Protein AF-X0VPG3-F1 (afdb_monomer)

Mean predicted aligned error: 12.62 Å

pLDDT: mean 70.32, std 11.05, range [44.81, 90.81]

Structure (mmCIF, N/CA/C/O backbone):
data_AF-X0VPG3-F1
#
_entry.id   AF-X0VPG3-F1
#
loop_
_atom_site.group_PDB
_atom_site.id
_atom_site.type_symbol
_atom_site.label_atom_id
_atom_site.label_alt_id
_atom_site.label_comp_id
_atom_site.label_asym_id
_atom_site.label_entity_id
_atom_site.label_seq_id
_atom_site.pdbx_PDB_ins_code
_atom_site.Cartn_x
_atom_site.Cartn_y
_atom_site.Cartn_z
_atom_site.occupancy
_atom_site.B_iso_or_equiv
_atom_site.auth_seq_id
_atom_site.auth_comp_id
_atom_site.auth_asym_id
_atom_site.auth_atom_id
_atom_site.pdbx_PDB_model_num
ATOM 1 N N . MET A 1 1 ? 11.815 2.890 44.767 1.00 44.81 1 MET A N 1
ATOM 2 C CA . MET A 1 1 ? 11.347 1.767 43.918 1.00 44.81 1 MET A CA 1
ATOM 3 C C . MET A 1 1 ? 9.941 2.071 43.357 1.00 44.81 1 MET A C 1
ATOM 5 O O . MET A 1 1 ? 8.961 1.580 43.889 1.00 44.81 1 MET A O 1
ATOM 9 N N . LYS A 1 2 ? 9.805 2.944 42.337 1.00 45.09 2 LYS A N 1
ATOM 10 C CA . LYS A 1 2 ? 8.499 3.337 41.727 1.00 45.09 2 LYS A CA 1
ATOM 11 C C . LYS A 1 2 ? 8.368 2.999 40.226 1.00 45.09 2 LYS A C 1
ATOM 13 O O . LYS A 1 2 ? 7.281 3.106 39.671 1.00 45.09 2 LYS A O 1
ATOM 18 N N . ALA A 1 3 ? 9.442 2.534 39.585 1.00 50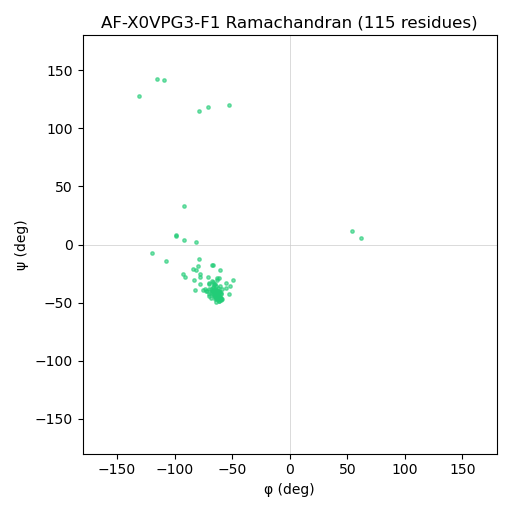.69 3 ALA A N 1
ATOM 19 C CA . ALA A 1 3 ? 9.514 2.359 38.129 1.00 50.69 3 ALA A CA 1
ATOM 20 C C . ALA A 1 3 ? 8.815 1.096 37.579 1.00 50.69 3 ALA A C 1
ATOM 22 O O . ALA A 1 3 ? 8.608 0.992 36.379 1.00 50.69 3 ALA A O 1
ATOM 23 N N . VAL A 1 4 ? 8.424 0.140 38.431 1.00 50.84 4 VAL A N 1
ATOM 24 C CA . VAL A 1 4 ? 7.791 -1.115 37.974 1.00 50.84 4 VAL A CA 1
ATOM 25 C C . VAL A 1 4 ? 6.277 -0.952 37.743 1.00 50.84 4 VAL A C 1
ATOM 27 O O . VAL A 1 4 ? 5.684 -1.704 36.975 1.00 50.84 4 VAL A O 1
ATOM 30 N N . SER A 1 5 ? 5.638 0.060 38.346 1.00 53.88 5 SER A N 1
ATOM 31 C CA . SER A 1 5 ? 4.183 0.276 38.220 1.00 53.88 5 SER A CA 1
ATOM 32 C C . SER A 1 5 ? 3.755 0.919 36.894 1.00 53.88 5 SER A C 1
ATOM 34 O O . SER A 1 5 ? 2.637 0.696 36.439 1.00 53.88 5 SER A O 1
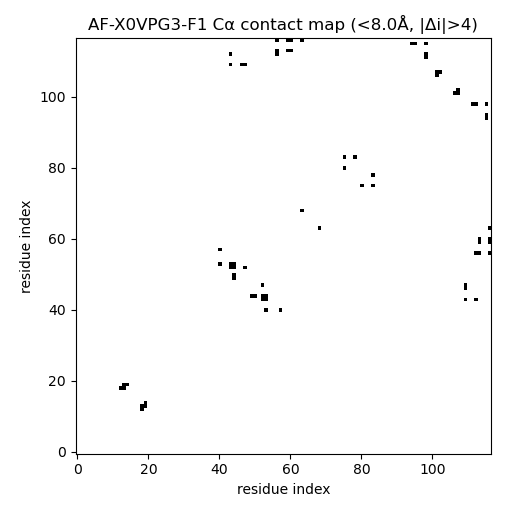ATOM 36 N N . THR A 1 6 ? 4.643 1.667 36.235 1.00 58.00 6 THR A N 1
ATOM 37 C CA . THR A 1 6 ? 4.344 2.386 34.987 1.00 58.00 6 THR A CA 1
ATOM 38 C C . THR A 1 6 ? 4.335 1.473 33.762 1.00 58.00 6 THR A C 1
ATOM 40 O O . THR A 1 6 ? 3.486 1.654 32.897 1.00 58.00 6 THR A O 1
ATOM 43 N N . LEU A 1 7 ? 5.183 0.436 33.713 1.00 57.91 7 LEU A N 1
ATOM 44 C CA . LEU A 1 7 ? 5.218 -0.521 32.592 1.00 57.91 7 LEU A CA 1
ATOM 45 C C . LEU A 1 7 ? 3.925 -1.340 32.463 1.00 57.91 7 LEU A C 1
ATOM 47 O O . LEU A 1 7 ? 3.494 -1.635 31.349 1.00 57.91 7 LEU A O 1
ATOM 51 N N . ARG A 1 8 ? 3.272 -1.659 33.591 1.00 55.81 8 ARG A N 1
ATOM 52 C CA . ARG A 1 8 ? 1.947 -2.301 33.586 1.00 55.81 8 ARG A CA 1
ATOM 53 C C . ARG A 1 8 ? 0.858 -1.381 33.030 1.00 55.81 8 ARG A C 1
ATOM 55 O O . ARG A 1 8 ? -0.041 -1.870 32.365 1.00 55.81 8 ARG A O 1
ATOM 62 N N . GLY A 1 9 ? 0.964 -0.067 33.235 1.00 61.59 9 GLY A N 1
ATOM 63 C CA . GLY A 1 9 ? 0.050 0.913 32.638 1.00 61.59 9 GLY A CA 1
ATOM 64 C C . GLY A 1 9 ? 0.284 1.127 31.139 1.00 61.59 9 GLY A C 1
ATOM 65 O O . GLY A 1 9 ? -0.675 1.237 30.382 1.00 61.59 9 GLY A O 1
ATOM 66 N N . THR A 1 10 ? 1.543 1.134 30.684 1.00 69.38 10 THR A N 1
ATOM 67 C CA . THR A 1 10 ? 1.896 1.372 29.270 1.00 69.38 10 THR A CA 1
ATOM 68 C C . THR A 1 10 ? 1.389 0.271 28.334 1.00 69.38 10 THR A C 1
ATOM 70 O O . THR A 1 10 ? 0.918 0.570 27.240 1.00 69.38 10 THR A O 1
ATOM 73 N N . PHE A 1 11 ? 1.438 -0.995 28.764 1.00 74.88 11 PHE A N 1
ATOM 74 C CA . PHE A 1 11 ? 0.938 -2.133 27.982 1.00 74.88 11 PHE A CA 1
ATOM 75 C C . PHE A 1 11 ? -0.465 -2.600 28.389 1.00 74.88 11 PHE A C 1
ATOM 77 O O . PHE A 1 11 ? -0.945 -3.584 27.832 1.00 74.88 11 PHE A O 1
ATOM 84 N N . ALA A 1 12 ? -1.157 -1.882 29.281 1.00 73.69 12 ALA A N 1
ATOM 85 C CA . ALA A 1 12 ? -2.522 -2.219 29.698 1.00 73.69 12 ALA A CA 1
ATOM 86 C C . ALA A 1 12 ? -3.487 -2.320 28.503 1.00 73.69 12 ALA A C 1
ATOM 88 O O . ALA A 1 12 ? -4.370 -3.170 28.473 1.00 73.69 12 ALA A O 1
ATOM 89 N N . SER A 1 13 ? -3.274 -1.512 27.456 1.00 68.00 13 SER A N 1
ATOM 90 C CA . SER A 1 13 ? -4.085 -1.586 26.235 1.00 68.00 13 SER A CA 1
ATOM 91 C C . SER A 1 13 ? -3.939 -2.929 25.505 1.00 68.00 13 SER A C 1
ATOM 93 O O . SER A 1 13 ? -4.885 -3.366 24.860 1.00 68.00 13 SER A O 1
ATOM 95 N N . LEU A 1 14 ? -2.787 -3.605 25.618 1.00 72.12 14 LEU A N 1
ATOM 96 C CA . LEU A 1 14 ? -2.551 -4.941 25.058 1.00 72.12 14 LEU A CA 1
ATOM 97 C C . LEU A 1 14 ? -3.098 -6.069 25.945 1.00 72.12 14 LEU A C 1
ATOM 99 O O . LEU A 1 14 ? -2.924 -7.228 25.587 1.00 72.12 14 LEU A O 1
ATOM 103 N N . GLU A 1 15 ? -3.751 -5.797 27.075 1.00 78.81 15 GLU A N 1
ATOM 104 C CA . GLU A 1 15 ? -4.444 -6.851 27.832 1.00 78.81 15 GLU A CA 1
ATOM 105 C C . GLU A 1 15 ? -5.796 -7.208 27.193 1.00 78.81 15 GLU A C 1
ATOM 107 O O . GLU A 1 15 ? -6.226 -8.364 27.253 1.00 78.81 15 GLU A O 1
ATOM 112 N N . ASP A 1 16 ? -6.433 -6.264 26.488 1.00 83.25 16 ASP A N 1
ATOM 113 C CA . ASP A 1 16 ? -7.686 -6.516 25.776 1.00 83.25 16 ASP A CA 1
ATOM 114 C C . ASP A 1 16 ? -7.449 -7.401 24.540 1.00 83.25 16 ASP A C 1
ATOM 116 O O . ASP A 1 16 ? -6.750 -7.037 23.589 1.00 83.25 16 ASP A O 1
ATOM 120 N N . ARG A 1 17 ? -8.077 -8.585 24.524 1.00 81.94 17 ARG A N 1
ATOM 121 C CA . ARG A 1 17 ? -7.951 -9.567 23.437 1.00 81.94 17 ARG A CA 1
ATOM 122 C C . ARG A 1 17 ? -8.307 -8.984 22.068 1.00 81.94 17 ARG A C 1
ATOM 124 O O . ARG A 1 17 ? -7.653 -9.333 21.088 1.00 81.94 17 ARG A O 1
ATOM 131 N N . ARG A 1 18 ? -9.307 -8.104 21.981 1.00 83.62 18 ARG A N 1
ATOM 132 C CA . ARG A 1 18 ? -9.720 -7.484 20.710 1.00 83.62 18 ARG A CA 1
ATOM 133 C C . ARG A 1 18 ? -8.663 -6.497 20.229 1.00 83.62 18 ARG A C 1
ATOM 135 O O . ARG A 1 18 ? -8.309 -6.516 19.052 1.00 83.62 18 ARG A O 1
ATOM 142 N N . TYR A 1 19 ? -8.111 -5.699 21.144 1.00 83.38 19 TYR A N 1
ATOM 143 C CA . TYR A 1 19 ? -7.048 -4.750 20.820 1.00 83.38 19 TYR A CA 1
ATOM 144 C C . TYR A 1 19 ? -5.756 -5.458 20.402 1.00 83.38 19 TYR A C 1
ATOM 146 O O . TYR A 1 19 ? -5.123 -5.045 19.437 1.00 83.38 19 TYR A O 1
ATOM 154 N N . ARG A 1 20 ? -5.391 -6.574 21.045 1.00 83.56 20 ARG A N 1
ATOM 155 C CA . ARG A 1 20 ? -4.224 -7.382 20.641 1.00 83.56 20 ARG A CA 1
ATOM 156 C C . ARG A 1 20 ? -4.326 -7.885 19.205 1.00 83.56 20 ARG A C 1
ATOM 158 O O . ARG A 1 20 ? -3.356 -7.785 18.461 1.00 83.56 20 ARG A O 1
ATOM 165 N N . PHE A 1 21 ? -5.485 -8.427 18.820 1.00 85.88 21 PHE A N 1
ATOM 166 C CA . PHE A 1 21 ? -5.710 -8.894 17.450 1.00 85.88 21 PHE A CA 1
ATOM 167 C C . PHE A 1 21 ? -5.656 -7.743 16.448 1.00 85.88 21 PHE A C 1
ATOM 169 O O . PHE A 1 21 ? -5.029 -7.884 15.400 1.00 85.88 21 PHE A O 1
ATOM 176 N N . PHE A 1 22 ? -6.253 -6.599 16.783 1.00 83.56 22 PHE A N 1
ATOM 177 C CA . PHE A 1 22 ? -6.170 -5.400 15.953 1.00 83.56 22 PHE A CA 1
ATOM 178 C C . PHE A 1 22 ? -4.720 -4.922 15.792 1.00 83.56 22 PHE A C 1
ATOM 180 O O . PHE A 1 22 ? -4.257 -4.730 14.672 1.00 83.56 22 PHE A O 1
ATOM 187 N N . TRP A 1 23 ? -3.977 -4.813 16.893 1.00 87.62 23 TRP A N 1
ATOM 188 C CA . TRP A 1 23 ? -2.590 -4.361 16.893 1.00 87.62 23 TRP A CA 1
ATOM 189 C C . TRP A 1 23 ? -1.680 -5.290 16.080 1.00 87.62 23 TRP A C 1
ATOM 191 O O . TRP A 1 23 ? -0.940 -4.818 15.221 1.00 87.62 23 TRP A O 1
ATOM 201 N N . LEU A 1 24 ? -1.789 -6.611 16.270 1.00 89.62 24 LEU A N 1
ATOM 202 C CA . LEU A 1 24 ? -1.045 -7.593 15.471 1.00 89.62 24 LEU A CA 1
ATOM 203 C C . LEU A 1 24 ? -1.408 -7.514 13.985 1.00 89.62 24 LEU A C 1
ATOM 205 O O . LEU A 1 24 ? -0.522 -7.587 13.137 1.00 89.62 24 LEU A O 1
ATOM 209 N N . SER A 1 25 ? -2.692 -7.323 13.670 1.00 86.56 25 SER A N 1
ATOM 210 C CA . SER A 1 25 ? -3.151 -7.161 12.286 1.00 86.56 25 SER A CA 1
ATOM 211 C C . SER A 1 25 ? -2.570 -5.899 11.653 1.00 86.56 25 SER A C 1
ATOM 213 O O . SER A 1 25 ? -2.106 -5.953 10.520 1.00 86.56 25 SER A O 1
ATOM 215 N N . CYS A 1 26 ? -2.522 -4.782 12.385 1.00 88.06 26 CYS A N 1
ATOM 216 C CA . CYS A 1 26 ? -1.873 -3.556 11.925 1.00 88.06 26 CYS A CA 1
ATOM 217 C C . CYS A 1 26 ? -0.380 -3.770 11.672 1.00 88.06 26 CYS A C 1
ATOM 219 O O . CYS A 1 26 ? 0.109 -3.386 10.615 1.00 88.06 26 CYS A O 1
ATOM 221 N N . VAL A 1 27 ? 0.340 -4.408 12.598 1.00 90.81 27 VAL A N 1
ATOM 222 C CA . VAL A 1 27 ? 1.774 -4.693 12.424 1.00 90.81 27 VAL A CA 1
ATOM 223 C C . VAL A 1 27 ? 2.010 -5.556 11.184 1.00 90.81 27 VAL A C 1
ATOM 225 O O . VAL A 1 27 ? 2.851 -5.213 10.355 1.00 90.81 27 VAL A O 1
ATOM 228 N N . ALA A 1 28 ? 1.237 -6.631 11.015 1.00 89.50 28 ALA A N 1
ATOM 229 C CA . ALA A 1 28 ? 1.328 -7.497 9.843 1.00 89.50 28 ALA A CA 1
ATOM 230 C C . ALA A 1 28 ? 0.986 -6.750 8.543 1.00 89.50 28 ALA A C 1
ATOM 232 O O . ALA A 1 28 ? 1.694 -6.898 7.550 1.00 89.50 28 ALA A O 1
ATOM 233 N N . MET A 1 29 ? -0.053 -5.909 8.556 1.00 86.62 29 MET A N 1
ATOM 234 C CA . MET A 1 29 ? -0.454 -5.088 7.410 1.00 86.62 29 MET A CA 1
ATOM 235 C C . MET A 1 29 ? 0.657 -4.115 7.003 1.00 86.62 29 MET A C 1
ATOM 237 O O . MET A 1 29 ? 0.998 -4.031 5.825 1.00 86.62 29 MET A O 1
ATOM 241 N N . TYR A 1 30 ? 1.253 -3.411 7.967 1.00 87.12 30 TYR A N 1
ATOM 242 C CA . TYR A 1 30 ? 2.357 -2.490 7.699 1.00 87.12 30 TYR A CA 1
ATOM 243 C C . TYR A 1 30 ? 3.601 -3.221 7.194 1.00 87.12 30 TYR A C 1
ATOM 245 O O . TYR A 1 30 ? 4.239 -2.752 6.254 1.00 87.12 30 TYR A O 1
ATOM 253 N N . ALA A 1 31 ? 3.928 -4.381 7.767 1.00 87.62 31 ALA A N 1
ATOM 254 C CA . ALA A 1 31 ? 5.038 -5.200 7.292 1.00 87.62 31 ALA A CA 1
ATOM 255 C C . ALA A 1 31 ? 4.813 -5.676 5.846 1.00 87.62 31 ALA A C 1
ATOM 257 O O . ALA A 1 31 ? 5.711 -5.553 5.013 1.00 87.62 31 ALA A O 1
ATOM 258 N N . ALA A 1 32 ? 3.605 -6.154 5.527 1.00 83.38 32 ALA A N 1
ATOM 259 C CA . ALA A 1 32 ? 3.238 -6.575 4.178 1.00 83.38 32 ALA A CA 1
ATOM 260 C C . ALA A 1 32 ? 3.327 -5.416 3.174 1.00 83.38 32 ALA A C 1
ATOM 262 O O . ALA A 1 32 ? 3.901 -5.580 2.100 1.00 83.38 32 ALA A O 1
ATOM 263 N N . MET A 1 33 ? 2.831 -4.232 3.545 1.00 83.31 33 MET A N 1
ATOM 264 C CA . MET A 1 33 ? 2.909 -3.027 2.717 1.00 83.31 33 MET A CA 1
ATOM 265 C C . MET A 1 33 ? 4.363 -2.636 2.414 1.00 83.31 33 MET A C 1
ATOM 267 O O . MET A 1 33 ? 4.703 -2.375 1.263 1.00 83.31 33 MET A O 1
ATOM 271 N N . GLN A 1 34 ? 5.236 -2.631 3.424 1.00 85.50 34 GLN A N 1
ATOM 272 C CA . GLN A 1 34 ? 6.651 -2.297 3.231 1.00 85.50 34 GLN A CA 1
ATOM 273 C C . GLN A 1 34 ? 7.368 -3.328 2.356 1.00 85.50 34 GLN A C 1
ATOM 275 O O . GLN A 1 34 ? 8.110 -2.962 1.445 1.00 85.50 34 GLN A O 1
ATOM 280 N N . MET A 1 35 ? 7.093 -4.617 2.571 1.00 83.06 35 MET A N 1
ATOM 281 C CA . MET A 1 35 ? 7.643 -5.677 1.729 1.00 83.06 35 MET A CA 1
ATOM 282 C C . MET A 1 35 ? 7.185 -5.530 0.274 1.00 83.06 35 MET A C 1
ATOM 284 O O . MET A 1 35 ? 7.988 -5.684 -0.643 1.00 83.06 35 MET A O 1
ATOM 288 N N . GLN A 1 36 ? 5.918 -5.174 0.047 1.00 78.00 36 GLN A N 1
ATOM 289 C CA . GLN A 1 36 ? 5.384 -4.964 -1.296 1.00 78.00 36 GLN A CA 1
ATOM 290 C C . GLN A 1 36 ? 6.096 -3.818 -2.030 1.00 78.00 36 GLN A C 1
ATOM 292 O O . GLN A 1 36 ? 6.351 -3.941 -3.228 1.00 78.00 36 GLN A O 1
ATOM 297 N N . ILE A 1 37 ? 6.455 -2.737 -1.329 1.00 79.88 37 ILE A N 1
ATOM 298 C CA . ILE A 1 37 ? 7.237 -1.629 -1.902 1.00 79.88 37 ILE A CA 1
ATOM 299 C C . ILE A 1 37 ? 8.631 -2.119 -2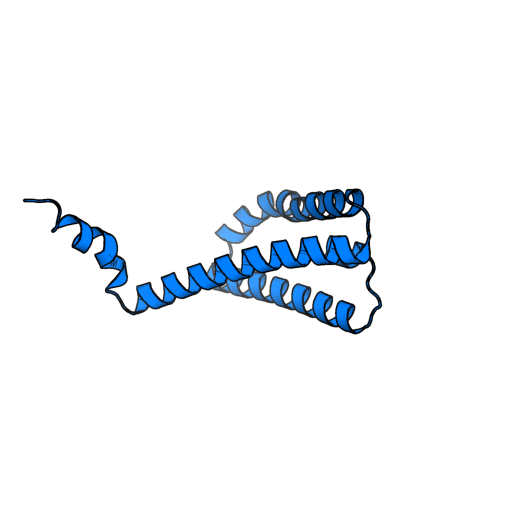.314 1.00 79.88 37 ILE A C 1
ATOM 301 O O . ILE A 1 37 ? 9.043 -1.897 -3.452 1.00 79.88 37 ILE A O 1
ATOM 305 N N . VAL A 1 38 ? 9.334 -2.828 -1.426 1.00 81.00 38 VAL A N 1
ATOM 306 C CA . VAL A 1 38 ? 10.692 -3.335 -1.698 1.00 81.00 38 VAL A CA 1
ATOM 307 C C . VAL A 1 38 ? 10.698 -4.311 -2.874 1.00 81.00 38 VAL A C 1
ATOM 309 O O . VAL A 1 38 ? 11.490 -4.148 -3.800 1.00 81.00 38 VAL A O 1
ATOM 312 N N . VAL A 1 39 ? 9.790 -5.290 -2.873 1.00 76.62 39 VAL A N 1
ATOM 313 C CA . VAL A 1 39 ? 9.679 -6.289 -3.947 1.00 76.62 39 VAL A CA 1
ATOM 314 C C . VAL A 1 39 ? 9.354 -5.626 -5.281 1.00 76.62 39 VAL A C 1
ATOM 316 O O . VAL A 1 39 ? 9.938 -5.991 -6.296 1.00 76.62 39 VAL A O 1
ATOM 319 N N . ARG A 1 40 ? 8.463 -4.628 -5.296 1.00 69.38 40 ARG A N 1
ATOM 320 C CA . ARG A 1 40 ? 8.100 -3.905 -6.522 1.00 69.38 40 ARG A CA 1
ATOM 321 C C . ARG A 1 40 ? 9.294 -3.150 -7.103 1.00 69.38 40 ARG A C 1
ATOM 323 O O . ARG A 1 40 ? 9.541 -3.246 -8.300 1.00 69.38 40 ARG A O 1
ATOM 330 N N . LEU A 1 41 ? 10.041 -2.431 -6.264 1.00 68.56 41 LEU A N 1
ATOM 331 C CA . LEU A 1 41 ? 11.242 -1.709 -6.698 1.00 68.56 41 LEU A CA 1
ATOM 332 C C . LEU A 1 41 ? 12.323 -2.669 -7.203 1.00 68.56 41 LEU A C 1
ATOM 334 O O . LEU A 1 41 ? 12.968 -2.392 -8.211 1.00 68.56 41 LEU A O 1
ATOM 338 N N . TRP A 1 42 ? 12.489 -3.812 -6.536 1.00 72.44 42 TRP A N 1
ATOM 339 C CA . TRP A 1 42 ? 13.440 -4.832 -6.962 1.00 72.44 42 TRP A CA 1
ATOM 340 C C . TRP A 1 42 ? 13.035 -5.498 -8.286 1.00 72.44 42 TRP A C 1
ATOM 342 O O . TRP A 1 42 ? 13.883 -5.672 -9.152 1.00 72.44 42 TRP A O 1
ATOM 352 N N . LEU A 1 43 ? 11.745 -5.775 -8.500 1.00 67.75 43 LEU A N 1
ATOM 353 C CA . LEU A 1 43 ? 11.235 -6.322 -9.763 1.00 67.75 43 LEU A CA 1
ATOM 354 C C . LEU A 1 43 ? 11.441 -5.353 -10.940 1.00 67.75 43 LEU A C 1
ATOM 356 O O . LEU A 1 43 ? 11.802 -5.775 -12.032 1.00 67.75 43 LEU A O 1
ATOM 360 N N . VAL A 1 44 ? 11.253 -4.047 -10.721 1.00 64.50 44 VAL A N 1
ATOM 361 C CA . VAL A 1 44 ? 11.564 -3.018 -11.732 1.00 64.50 44 VAL A CA 1
ATOM 362 C C . VAL A 1 44 ? 13.055 -3.024 -12.068 1.00 64.50 44 VAL A C 1
ATOM 364 O O . VAL A 1 44 ? 13.416 -2.929 -13.238 1.00 64.50 44 VAL A O 1
ATOM 367 N N . TYR A 1 45 ? 13.920 -3.157 -11.057 1.00 63.09 45 TYR A N 1
ATOM 368 C CA . TYR A 1 45 ? 15.365 -3.237 -11.264 1.00 63.09 45 TYR A CA 1
ATOM 369 C C . TYR A 1 45 ? 15.763 -4.457 -12.104 1.00 63.09 45 TYR A C 1
ATOM 371 O O . TYR A 1 45 ? 16.545 -4.317 -13.043 1.00 63.09 45 TYR A O 1
ATOM 379 N N . ASP A 1 46 ? 15.200 -5.624 -11.782 1.00 66.06 46 ASP A N 1
ATOM 380 C CA . ASP A 1 46 ? 15.485 -6.892 -12.460 1.00 66.06 46 ASP A CA 1
ATOM 381 C C . ASP A 1 46 ? 15.041 -6.875 -13.934 1.00 66.06 46 ASP A C 1
ATOM 383 O O . ASP A 1 46 ? 15.738 -7.388 -14.805 1.00 66.06 46 ASP A O 1
ATOM 387 N N . LEU A 1 47 ? 13.923 -6.202 -14.236 1.00 62.06 47 LEU A N 1
ATOM 388 C CA . LEU A 1 47 ? 13.371 -6.108 -15.592 1.00 62.06 47 LEU A CA 1
ATOM 389 C C . LEU A 1 47 ? 14.021 -5.022 -16.466 1.00 62.06 47 LEU A C 1
ATOM 391 O O . LEU A 1 47 ? 14.202 -5.242 -17.663 1.00 62.06 47 LEU A O 1
ATOM 395 N N . SER A 1 48 ? 14.349 -3.849 -15.911 1.00 62.69 48 SER A N 1
ATOM 396 C CA . SER A 1 48 ? 14.889 -2.721 -16.695 1.00 62.69 48 SER A CA 1
ATOM 397 C C . SER A 1 48 ? 16.419 -2.680 -16.758 1.00 62.69 48 SER A C 1
ATOM 399 O O . SER A 1 48 ? 16.972 -2.058 -17.665 1.00 62.69 48 SER A O 1
ATOM 401 N N . GLY A 1 49 ? 17.131 -3.250 -15.777 1.00 56.19 49 GLY A N 1
ATOM 402 C CA . GLY A 1 49 ? 18.598 -3.176 -15.683 1.00 56.19 49 GLY A CA 1
ATOM 403 C C . GLY A 1 49 ? 19.180 -1.755 -15.533 1.00 56.19 49 GLY A C 1
ATOM 404 O O . GLY A 1 49 ? 20.398 -1.585 -15.555 1.00 56.19 49 GLY A O 1
ATOM 405 N N . SER A 1 50 ? 18.335 -0.725 -15.379 1.00 56.38 50 SER A N 1
ATOM 406 C CA . SER A 1 50 ? 18.706 0.695 -15.349 1.00 56.38 50 SER A CA 1
ATOM 407 C C . SER A 1 50 ? 18.073 1.413 -14.154 1.00 56.38 50 SER A C 1
ATOM 409 O O . SER A 1 50 ? 16.860 1.383 -13.951 1.00 56.38 50 SER A O 1
ATOM 411 N N . ALA A 1 51 ? 18.898 2.116 -13.373 1.00 56.09 51 ALA A N 1
ATOM 412 C CA . ALA A 1 51 ? 18.473 2.869 -12.188 1.00 56.09 51 ALA A CA 1
ATOM 413 C C . ALA A 1 51 ? 17.571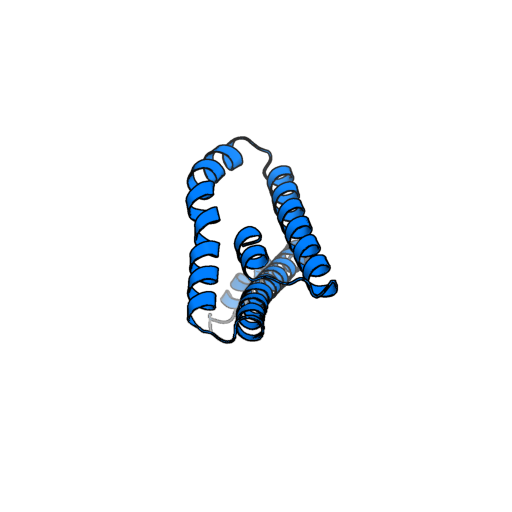 4.084 -12.505 1.00 56.09 51 ALA A C 1
ATOM 415 O O . ALA A 1 51 ? 16.885 4.585 -11.614 1.00 56.09 51 ALA A O 1
ATOM 416 N N . LEU A 1 52 ? 17.550 4.556 -13.759 1.00 59.62 52 LEU A N 1
ATOM 417 C CA . LEU A 1 52 ? 16.720 5.692 -14.185 1.00 59.62 52 LEU A CA 1
ATOM 418 C C . LEU A 1 52 ? 15.229 5.335 -14.254 1.00 59.62 52 LEU A C 1
ATOM 420 O O . LEU A 1 52 ? 14.396 6.116 -13.792 1.00 59.62 52 LEU A O 1
ATOM 424 N N . ASP A 1 53 ? 14.894 4.140 -14.743 1.00 56.56 53 ASP A N 1
ATOM 425 C CA . ASP A 1 53 ? 13.506 3.660 -14.797 1.00 56.56 53 ASP A CA 1
ATOM 426 C C . ASP A 1 53 ? 12.940 3.452 -13.390 1.00 56.56 53 ASP A C 1
ATOM 428 O O . ASP A 1 53 ? 11.778 3.747 -13.118 1.00 56.56 53 ASP A O 1
ATOM 432 N N . LEU A 1 54 ? 13.794 3.030 -12.457 1.00 59.62 54 LEU A N 1
ATOM 433 C CA . LEU A 1 54 ? 13.452 2.859 -11.048 1.00 59.62 54 LEU A CA 1
ATOM 434 C C . LEU A 1 54 ? 13.079 4.198 -10.389 1.00 59.62 54 LEU A C 1
ATOM 436 O O . LEU A 1 54 ? 12.102 4.279 -9.642 1.00 59.62 54 LEU A O 1
ATOM 440 N N . GLY A 1 55 ? 13.813 5.264 -10.725 1.00 57.94 55 GLY A N 1
ATOM 441 C CA . GLY A 1 55 ? 13.507 6.629 -10.294 1.00 57.94 55 GLY A CA 1
ATOM 442 C C . GLY A 1 55 ? 12.201 7.166 -10.886 1.00 57.94 55 GLY A C 1
ATOM 443 O O . GLY A 1 55 ? 11.420 7.794 -10.169 1.00 57.94 55 GLY A O 1
ATOM 444 N N . LEU A 1 56 ? 11.923 6.878 -12.161 1.00 64.31 56 LEU A N 1
ATOM 445 C CA . LEU A 1 56 ? 10.677 7.279 -12.825 1.00 64.31 56 LEU A CA 1
ATOM 446 C C . LEU A 1 56 ? 9.454 6.543 -12.271 1.00 64.31 56 LEU A C 1
ATOM 448 O O . LEU A 1 56 ? 8.434 7.182 -12.022 1.00 64.31 56 LEU A O 1
ATOM 452 N N . VAL A 1 57 ? 9.552 5.235 -12.015 1.00 62.38 57 VAL A N 1
ATOM 453 C CA . VAL A 1 57 ? 8.468 4.459 -11.387 1.00 62.38 57 VAL A CA 1
ATOM 454 C C . VAL A 1 57 ? 8.206 4.951 -9.961 1.00 62.38 57 VAL A C 1
ATOM 456 O O . VAL A 1 57 ? 7.052 5.143 -9.579 1.00 62.38 57 VAL A O 1
ATOM 459 N N . GLY A 1 58 ? 9.262 5.225 -9.187 1.00 62.69 58 GLY A N 1
ATOM 460 C CA . GLY A 1 58 ? 9.131 5.809 -7.850 1.00 62.69 58 GLY A CA 1
ATOM 461 C C . GLY A 1 58 ? 8.472 7.193 -7.863 1.00 62.69 58 GLY A C 1
ATOM 462 O O . GLY A 1 58 ? 7.611 7.471 -7.029 1.00 62.69 58 GLY A O 1
ATOM 463 N N . ALA A 1 59 ? 8.822 8.046 -8.831 1.00 65.00 59 ALA A N 1
ATOM 464 C CA . ALA A 1 59 ? 8.193 9.355 -9.007 1.00 65.00 59 ALA A CA 1
ATOM 465 C C . ALA A 1 59 ? 6.724 9.237 -9.450 1.00 65.00 59 ALA A C 1
ATOM 467 O O . ALA A 1 59 ? 5.865 9.967 -8.949 1.00 65.00 59 ALA A O 1
ATOM 468 N N . ALA A 1 60 ? 6.419 8.290 -10.342 1.00 66.25 60 ALA A N 1
ATOM 469 C CA . ALA A 1 60 ? 5.063 8.038 -10.810 1.00 66.25 60 ALA A CA 1
ATOM 470 C C . ALA A 1 60 ? 4.148 7.507 -9.699 1.00 66.25 60 ALA A C 1
ATOM 472 O O . ALA A 1 60 ? 2.999 7.924 -9.638 1.00 66.25 60 ALA A O 1
ATOM 473 N N . ALA A 1 61 ? 4.658 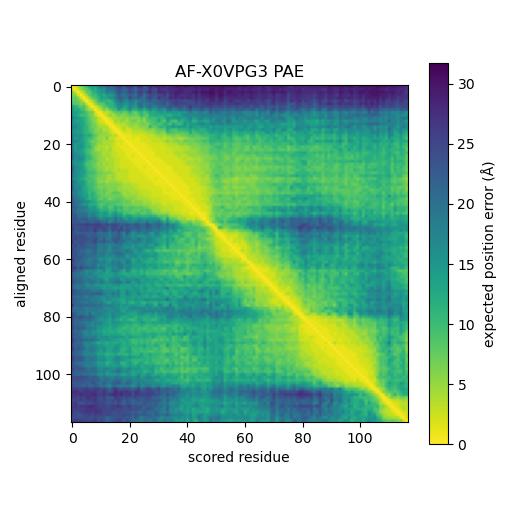6.703 -8.759 1.00 64.19 61 ALA A N 1
ATOM 474 C CA . ALA A 1 61 ? 3.890 6.240 -7.596 1.00 64.19 61 ALA A CA 1
ATOM 475 C C . ALA A 1 61 ? 3.386 7.389 -6.692 1.00 64.19 61 ALA A C 1
ATOM 477 O O . ALA A 1 61 ? 2.416 7.233 -5.952 1.00 64.19 61 ALA A O 1
ATOM 478 N N . GLY A 1 62 ? 4.018 8.568 -6.748 1.00 61.56 62 GLY A N 1
ATOM 479 C CA . GLY A 1 62 ? 3.547 9.765 -6.044 1.00 61.56 62 GLY A CA 1
ATOM 480 C C . GLY A 1 62 ? 2.432 10.525 -6.772 1.00 61.56 62 GLY A C 1
ATOM 481 O O . GLY A 1 62 ? 1.677 11.266 -6.138 1.00 61.56 62 GLY A O 1
ATOM 482 N N . ALA A 1 63 ? 2.293 10.349 -8.089 1.00 70.31 63 ALA A N 1
ATOM 483 C CA . ALA A 1 63 ? 1.342 11.102 -8.903 1.00 70.31 63 ALA A CA 1
ATOM 484 C C . ALA A 1 63 ? -0.136 10.816 -8.561 1.00 70.31 63 ALA A C 1
ATOM 486 O O . ALA A 1 63 ? -0.889 11.783 -8.414 1.00 70.31 63 ALA A O 1
ATOM 487 N N . PRO A 1 64 ? -0.578 9.558 -8.346 1.00 67.75 64 PRO A N 1
ATOM 488 C CA . PRO A 1 64 ? -1.944 9.275 -7.917 1.00 67.75 64 PRO A CA 1
ATOM 489 C C . PRO A 1 64 ? -2.261 9.934 -6.579 1.00 67.75 64 PRO A C 1
ATOM 491 O O . PRO A 1 64 ? -3.318 10.536 -6.425 1.00 67.75 64 PRO A O 1
ATOM 494 N N . ILE A 1 65 ? -1.330 9.890 -5.621 1.00 71.19 65 ILE A N 1
ATOM 495 C CA . ILE A 1 65 ? -1.496 10.549 -4.321 1.00 71.19 65 ILE A CA 1
ATOM 496 C C . ILE A 1 65 ? -1.664 12.060 -4.494 1.00 71.19 65 ILE A C 1
ATOM 498 O O . ILE A 1 65 ? -2.564 12.645 -3.893 1.00 71.19 65 ILE A O 1
ATOM 502 N N . LEU A 1 66 ? -0.847 12.702 -5.328 1.00 74.12 66 LEU A N 1
ATOM 503 C CA . LEU A 1 66 ? -0.947 14.144 -5.560 1.00 74.12 66 LEU A CA 1
ATOM 504 C C . LEU A 1 66 ? -2.272 14.534 -6.223 1.00 74.12 66 LEU A C 1
ATOM 506 O O . LEU A 1 66 ? -2.883 15.523 -5.826 1.00 74.12 66 LEU A O 1
ATOM 510 N N . LEU A 1 67 ? -2.742 13.741 -7.186 1.00 75.62 67 LEU A N 1
ATOM 511 C CA . LEU A 1 67 ? -3.985 14.016 -7.907 1.00 75.62 67 LEU A CA 1
ATOM 512 C C . LEU A 1 67 ? -5.230 13.698 -7.076 1.00 75.62 67 LEU A C 1
ATOM 514 O O . LEU A 1 67 ? -6.211 14.436 -7.136 1.00 75.62 67 LEU A O 1
ATOM 518 N N . VAL A 1 68 ? -5.202 12.612 -6.303 1.00 73.88 68 VAL A N 1
ATOM 519 C CA . VAL A 1 68 ? -6.366 12.094 -5.574 1.00 73.88 68 VAL A CA 1
ATOM 520 C C . VAL A 1 68 ? -6.465 12.678 -4.163 1.00 73.88 68 VAL A C 1
ATOM 522 O O . VAL A 1 68 ? -7.580 12.827 -3.668 1.00 73.88 68 VAL A O 1
ATOM 525 N N . SER A 1 69 ? -5.361 13.076 -3.516 1.00 76.19 69 SER A N 1
ATOM 526 C CA . SER A 1 69 ? -5.382 13.610 -2.139 1.00 76.19 69 SER A CA 1
ATOM 527 C C . SER A 1 69 ? -6.353 14.777 -1.886 1.00 76.19 69 SER A C 1
ATOM 529 O O . SER A 1 69 ? -7.055 14.707 -0.872 1.00 76.19 69 SER A O 1
ATOM 531 N N . PRO A 1 70 ? -6.504 15.800 -2.758 1.00 77.00 70 PRO A N 1
ATOM 532 C CA . PRO A 1 70 ? -7.475 16.871 -2.513 1.00 77.00 70 PRO A CA 1
ATOM 533 C C . PRO A 1 70 ? -8.932 16.388 -2.590 1.00 77.00 70 PRO A C 1
ATOM 535 O O . PRO A 1 70 ? -9.788 16.890 -1.863 1.00 77.00 70 PRO A O 1
ATOM 538 N N . TYR A 1 71 ? -9.225 15.386 -3.423 1.00 76.00 71 TYR A N 1
ATOM 539 C CA . TYR A 1 71 ? -10.570 14.814 -3.550 1.00 76.00 71 TYR A CA 1
ATOM 540 C C . TYR A 1 71 ? -10.858 13.764 -2.472 1.00 76.00 71 TYR A C 1
ATOM 542 O O . TYR A 1 71 ? -11.998 13.628 -2.027 1.00 76.00 71 TYR A O 1
ATOM 550 N N . ALA A 1 72 ? -9.827 13.052 -2.012 1.00 69.75 72 ALA A N 1
ATOM 551 C CA . ALA A 1 72 ? -9.939 11.999 -1.012 1.00 69.75 72 ALA A CA 1
ATOM 552 C C . ALA A 1 72 ? -10.528 12.513 0.308 1.00 69.75 72 ALA A C 1
ATOM 554 O O . ALA A 1 72 ? -11.356 11.824 0.898 1.00 69.75 72 ALA A O 1
ATOM 555 N N . GLY A 1 73 ? -10.169 13.731 0.737 1.00 71.25 73 GLY A N 1
ATOM 556 C CA . GLY A 1 73 ? -10.728 14.346 1.949 1.00 71.25 73 GLY A CA 1
ATOM 557 C C . GLY A 1 73 ? -12.236 14.594 1.847 1.00 71.25 73 GLY A C 1
ATOM 558 O O . GLY A 1 73 ? -12.995 14.211 2.731 1.00 71.25 73 GLY A O 1
ATOM 559 N N . VAL A 1 74 ? -12.691 15.136 0.714 1.00 76.56 74 VAL A N 1
ATOM 560 C CA . VAL A 1 74 ? -14.116 15.429 0.480 1.00 76.56 74 VAL A CA 1
ATOM 561 C C . VAL A 1 74 ? -14.951 14.149 0.395 1.00 76.56 74 VAL A C 1
ATOM 563 O O . VAL A 1 74 ? -16.087 14.111 0.869 1.00 76.56 74 VAL A O 1
ATOM 566 N N . ILE A 1 75 ? -14.399 13.089 -0.203 1.00 72.31 75 ILE A N 1
ATOM 567 C CA . ILE A 1 75 ? -15.072 11.788 -0.302 1.00 72.31 75 ILE A CA 1
ATOM 568 C C . ILE A 1 75 ? -15.094 11.093 1.070 1.00 72.31 75 ILE A C 1
ATOM 570 O O . ILE A 1 75 ? -16.121 10.527 1.445 1.00 72.31 75 ILE A O 1
ATOM 574 N N . ALA A 1 76 ? -14.009 11.174 1.847 1.00 70.56 76 ALA A N 1
ATOM 575 C CA . ALA A 1 76 ? -13.922 10.574 3.180 1.00 70.56 76 ALA A CA 1
ATOM 576 C C . ALA A 1 76 ? -14.917 11.178 4.183 1.00 70.56 76 ALA A C 1
ATOM 578 O O . ALA A 1 76 ? -15.399 10.462 5.061 1.00 70.56 76 ALA A O 1
ATOM 579 N N . ASP A 1 77 ? -15.263 12.457 4.027 1.00 75.06 77 ASP A N 1
ATOM 580 C CA . ASP A 1 77 ? -16.245 13.129 4.883 1.00 75.06 77 ASP A CA 1
ATOM 581 C C . ASP A 1 77 ? -17.702 12.809 4.508 1.00 75.06 77 ASP A C 1
ATOM 583 O O . ASP A 1 77 ? -18.606 13.001 5.322 1.00 75.06 77 ASP A O 1
ATOM 587 N N . ARG A 1 78 ? -17.955 12.315 3.287 1.00 77.44 78 ARG A N 1
ATOM 588 C CA . ARG A 1 78 ? -19.316 12.068 2.769 1.00 77.44 78 ARG A CA 1
ATOM 589 C C . ARG A 1 78 ? -19.713 10.599 2.678 1.00 77.44 78 ARG A C 1
ATOM 591 O O . ARG A 1 78 ? -20.895 10.314 2.494 1.00 77.44 78 ARG A O 1
ATOM 598 N N . VAL A 1 79 ? -18.761 9.676 2.773 1.00 74.88 79 VAL A N 1
ATOM 599 C CA . VAL A 1 79 ? -18.995 8.238 2.590 1.00 74.88 79 VAL A CA 1
ATOM 600 C C . VAL A 1 79 ? -18.727 7.492 3.893 1.00 74.88 79 VAL A C 1
ATOM 602 O O . VAL A 1 79 ? -17.780 7.795 4.617 1.00 74.88 79 VAL A O 1
ATOM 605 N N . ASP A 1 80 ? -19.537 6.472 4.182 1.00 79.94 80 ASP A N 1
ATOM 606 C CA . ASP A 1 80 ? -19.308 5.578 5.316 1.00 79.94 80 ASP A CA 1
ATOM 607 C C . ASP A 1 80 ? -17.883 5.007 5.292 1.00 79.94 80 ASP A C 1
ATOM 609 O O . ASP A 1 80 ? -17.494 4.283 4.369 1.00 79.94 80 ASP A O 1
ATOM 613 N N . LYS A 1 81 ? -17.113 5.281 6.356 1.00 73.19 81 LYS A N 1
ATOM 614 C CA . LYS A 1 81 ? -15.692 4.899 6.487 1.00 73.19 81 LYS A CA 1
ATOM 615 C C . LYS A 1 81 ? -15.447 3.414 6.211 1.00 73.19 81 LYS A C 1
ATOM 617 O O . LYS A 1 81 ? -14.428 3.049 5.635 1.00 73.19 81 LYS A O 1
ATOM 622 N N . ARG A 1 82 ? -16.390 2.549 6.600 1.00 77.00 82 ARG A N 1
ATOM 623 C CA . ARG A 1 82 ? -16.305 1.099 6.374 1.00 77.00 82 ARG A CA 1
ATOM 624 C C . ARG A 1 82 ? -16.411 0.740 4.891 1.00 77.00 82 ARG A C 1
ATOM 626 O O . ARG A 1 82 ? -15.616 -0.061 4.412 1.00 77.00 82 ARG A O 1
ATOM 633 N N . SER A 1 83 ? -17.366 1.327 4.175 1.00 76.38 83 SER A N 1
ATOM 634 C CA . SER A 1 83 ? -17.571 1.078 2.744 1.00 76.38 83 SER A CA 1
ATOM 635 C C . SER A 1 83 ? -16.418 1.635 1.918 1.00 76.38 83 SER A C 1
ATOM 637 O O . SER A 1 83 ? -15.957 0.974 0.991 1.00 76.38 83 SER A O 1
ATOM 639 N N . LEU A 1 84 ? -15.895 2.801 2.307 1.00 77.94 84 LEU A N 1
ATOM 640 C CA . LEU A 1 84 ? -14.736 3.416 1.666 1.00 77.94 84 LEU A CA 1
ATOM 641 C C . LEU A 1 84 ? -13.470 2.558 1.818 1.00 77.94 84 LEU A C 1
ATOM 643 O O . LEU A 1 84 ? -12.766 2.342 0.837 1.00 77.94 84 LEU A O 1
ATOM 647 N N . LEU A 1 85 ? -13.227 2.008 3.014 1.00 76.94 85 LEU A N 1
ATOM 648 C CA . LEU A 1 85 ? -12.111 1.087 3.264 1.00 76.94 85 LEU A CA 1
ATOM 649 C C . LEU A 1 85 ? -12.240 -0.226 2.484 1.00 76.94 85 LEU A C 1
ATOM 651 O O . LEU A 1 85 ? -11.252 -0.729 1.959 1.00 76.94 85 LEU A O 1
ATOM 655 N N . ILE A 1 86 ? -13.443 -0.801 2.402 1.00 80.00 86 ILE A N 1
ATOM 656 C CA . ILE A 1 86 ? -13.660 -2.038 1.637 1.00 80.00 86 ILE A CA 1
ATOM 657 C C . ILE A 1 86 ? -13.455 -1.777 0.140 1.00 80.00 86 ILE A C 1
ATOM 659 O O . ILE A 1 86 ? -12.806 -2.577 -0.530 1.00 80.00 86 ILE A O 1
ATOM 663 N N . ALA A 1 87 ? -13.964 -0.657 -0.378 1.00 79.50 87 ALA A N 1
ATOM 664 C CA . ALA A 1 87 ? -13.808 -0.289 -1.780 1.00 79.50 87 ALA A CA 1
ATOM 665 C C . ALA A 1 87 ? -12.340 -0.020 -2.142 1.00 79.50 87 ALA A C 1
ATOM 667 O O . ALA A 1 87 ? -11.857 -0.562 -3.134 1.00 79.50 87 ALA A O 1
ATOM 668 N N . SER A 1 88 ? -11.609 0.752 -1.330 1.00 74.88 88 SER A N 1
ATOM 669 C CA . SER A 1 88 ? -10.195 1.047 -1.590 1.00 74.88 88 SER A CA 1
ATOM 670 C C . SER A 1 88 ? -9.336 -0.2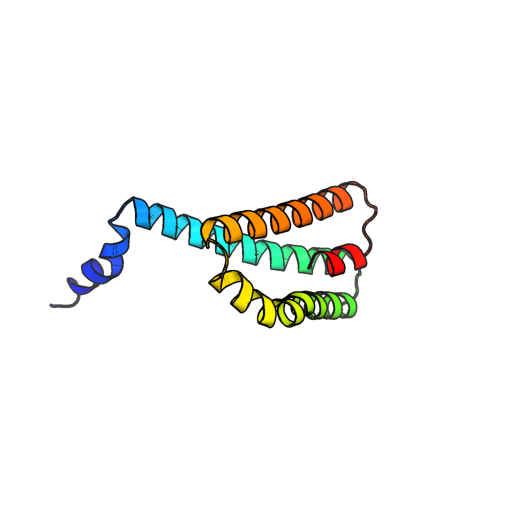16 -1.556 1.00 74.88 88 SER A C 1
ATOM 672 O O . S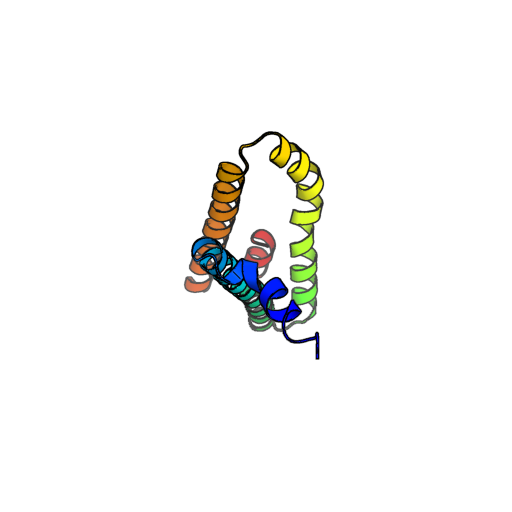ER A 1 88 ? -8.547 -0.447 -2.473 1.00 74.88 88 SER A O 1
ATOM 674 N N . GLN A 1 89 ? -9.542 -1.080 -0.558 1.00 76.62 89 GLN A N 1
ATOM 675 C CA . GLN A 1 89 ? -8.836 -2.357 -0.472 1.00 76.62 89 GLN A CA 1
ATOM 676 C C . GLN A 1 89 ? -9.223 -3.307 -1.608 1.00 76.62 89 GLN A C 1
ATOM 678 O O . GLN A 1 89 ? -8.359 -4.012 -2.123 1.00 76.62 89 GLN A O 1
ATOM 683 N N . GLY A 1 90 ? -10.488 -3.310 -2.037 1.00 81.56 90 GLY A N 1
ATOM 684 C CA . GLY A 1 90 ? -10.947 -4.094 -3.184 1.00 81.56 90 GLY A CA 1
ATOM 685 C C . GLY A 1 90 ? -10.293 -3.651 -4.492 1.00 81.56 90 GLY A C 1
ATOM 686 O O . GLY A 1 90 ? -9.806 -4.489 -5.249 1.00 81.56 90 GLY A O 1
ATOM 687 N N . VAL A 1 91 ? -10.209 -2.338 -4.727 1.00 79.06 91 VAL A N 1
ATOM 688 C CA . VAL A 1 91 ? -9.522 -1.762 -5.894 1.00 79.06 91 VAL A CA 1
ATOM 689 C C . VAL A 1 91 ? -8.031 -2.099 -5.862 1.00 79.06 91 VAL A C 1
ATOM 691 O O . VAL A 1 91 ? -7.502 -2.601 -6.852 1.00 79.06 91 VAL A O 1
ATOM 694 N N . ALA A 1 92 ? -7.363 -1.916 -4.718 1.00 72.94 92 ALA A N 1
ATOM 695 C CA . ALA A 1 92 ? -5.948 -2.251 -4.558 1.00 72.94 92 ALA A CA 1
ATOM 696 C C . ALA A 1 92 ? -5.669 -3.750 -4.782 1.00 72.94 92 ALA A C 1
ATOM 698 O O . ALA A 1 92 ? -4.687 -4.113 -5.436 1.00 72.94 92 ALA A O 1
ATOM 699 N N . ALA A 1 93 ? -6.547 -4.625 -4.281 1.00 75.56 93 ALA A N 1
ATOM 700 C CA . ALA A 1 93 ? -6.451 -6.065 -4.493 1.00 75.56 93 ALA A CA 1
ATOM 701 C C . ALA A 1 93 ? -6.644 -6.434 -5.969 1.00 75.56 93 ALA A C 1
ATOM 703 O O . ALA A 1 93 ? -5.852 -7.206 -6.502 1.00 75.56 93 ALA A O 1
ATOM 704 N N . ALA A 1 94 ? -7.638 -5.850 -6.645 1.00 79.69 94 ALA A N 1
ATOM 705 C CA . ALA A 1 94 ? -7.887 -6.086 -8.066 1.00 79.69 94 ALA A CA 1
ATOM 706 C C . ALA A 1 94 ? -6.700 -5.644 -8.938 1.00 79.69 94 ALA A C 1
ATOM 708 O O . ALA A 1 94 ? -6.255 -6.406 -9.795 1.00 79.69 94 ALA A O 1
ATOM 709 N N . LEU A 1 95 ? -6.139 -4.460 -8.674 1.00 72.75 95 LEU A N 1
ATOM 710 C CA . 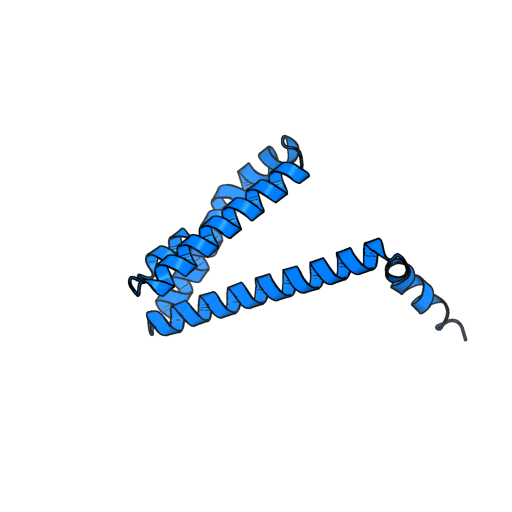LEU A 1 95 ? -4.926 -3.962 -9.333 1.00 72.75 95 LEU A CA 1
ATOM 711 C C . LEU A 1 95 ? -3.727 -4.883 -9.092 1.00 72.75 95 LEU A C 1
ATOM 713 O O . LEU A 1 95 ? -3.027 -5.245 -10.034 1.00 72.75 95 LEU A O 1
ATOM 717 N N . THR A 1 96 ? -3.516 -5.318 -7.848 1.00 71.94 96 THR A N 1
ATOM 718 C CA . THR A 1 96 ? -2.423 -6.245 -7.511 1.00 71.94 96 THR A CA 1
ATOM 719 C C . THR A 1 96 ? -2.583 -7.586 -8.230 1.00 71.94 96 THR A C 1
ATOM 721 O O . THR A 1 96 ? -1.606 -8.138 -8.729 1.00 71.94 96 THR A O 1
ATOM 724 N N . LEU A 1 97 ? -3.810 -8.103 -8.319 1.00 76.81 97 LEU A N 1
ATOM 725 C CA . LEU A 1 97 ? -4.107 -9.373 -8.977 1.00 76.81 97 LEU A CA 1
ATOM 726 C C . LEU A 1 97 ? -3.938 -9.266 -10.499 1.00 76.81 97 LEU A C 1
ATOM 728 O O . LEU A 1 97 ? -3.382 -10.172 -11.112 1.00 76.81 97 LEU A O 1
ATOM 732 N N . LEU A 1 98 ? -4.321 -8.133 -11.093 1.00 75.75 98 LEU A N 1
ATOM 733 C CA . LEU A 1 98 ? -4.062 -7.832 -12.501 1.00 75.75 98 LEU A CA 1
ATOM 734 C C . LEU A 1 98 ? -2.556 -7.820 -12.805 1.00 75.75 98 LEU A C 1
ATOM 736 O O . LEU A 1 98 ? -2.128 -8.461 -13.763 1.00 75.75 98 LEU A O 1
ATOM 740 N N . ILE A 1 99 ? -1.748 -7.156 -11.967 1.00 67.75 99 ILE A N 1
ATOM 741 C CA . ILE A 1 99 ? -0.281 -7.172 -12.094 1.00 67.75 99 ILE A CA 1
ATOM 742 C C . ILE A 1 99 ? 0.253 -8.602 -11.962 1.00 67.75 99 ILE A C 1
ATOM 744 O O . ILE A 1 99 ? 1.077 -9.016 -12.769 1.00 67.75 99 ILE A O 1
ATOM 748 N N . ALA A 1 100 ? -0.215 -9.372 -10.976 1.00 68.06 100 ALA A N 1
ATOM 749 C CA . ALA A 1 100 ? 0.236 -10.747 -10.769 1.00 68.06 100 ALA A CA 1
ATOM 750 C C . ALA A 1 100 ? -0.045 -11.639 -11.993 1.00 68.06 100 ALA A C 1
ATOM 752 O O . ALA A 1 100 ? 0.827 -12.398 -12.409 1.00 68.06 100 ALA A O 1
ATOM 753 N N . VAL A 1 101 ? -1.222 -11.501 -12.612 1.00 73.19 101 VAL A N 1
ATOM 754 C CA . VAL A 1 101 ? -1.573 -12.217 -13.850 1.00 73.19 101 VAL A CA 1
ATOM 755 C C . VAL A 1 101 ? -0.685 -11.775 -15.017 1.00 73.19 101 VAL A C 1
ATOM 757 O O . VAL A 1 101 ? -0.165 -12.618 -15.747 1.00 73.19 101 VAL A O 1
ATOM 760 N N . LEU A 1 102 ? -0.452 -10.469 -15.168 1.00 65.62 102 LEU A N 1
ATOM 761 C CA . LEU A 1 102 ? 0.455 -9.927 -16.186 1.00 65.62 102 LEU A CA 1
ATOM 762 C C . LEU A 1 102 ? 1.892 -10.441 -16.015 1.00 65.62 102 LEU A C 1
ATOM 764 O O . LEU A 1 102 ? 2.552 -10.723 -17.013 1.00 65.62 102 LEU A O 1
ATOM 768 N N . ILE A 1 103 ? 2.350 -10.625 -14.771 1.00 65.00 103 ILE A N 1
ATOM 769 C CA . ILE A 1 103 ? 3.657 -11.219 -14.470 1.00 65.00 103 ILE A CA 1
ATOM 770 C C . ILE A 1 103 ? 3.719 -12.672 -14.947 1.00 65.00 103 ILE A C 1
ATOM 772 O O . ILE A 1 103 ? 4.679 -13.061 -15.607 1.00 65.00 103 ILE A O 1
ATOM 776 N N . THR A 1 104 ? 2.687 -13.471 -14.664 1.00 63.69 104 THR A N 1
ATOM 777 C CA . THR A 1 104 ? 2.655 -14.893 -15.056 1.00 63.69 104 THR A CA 1
ATOM 778 C C . THR A 1 104 ? 2.565 -15.133 -16.564 1.00 63.69 104 THR A C 1
ATOM 780 O O . THR A 1 104 ? 2.848 -16.236 -17.016 1.00 63.69 104 THR A O 1
ATOM 783 N N . LEU A 1 105 ? 2.175 -14.118 -17.339 1.00 69.56 105 LEU A N 1
ATOM 784 C CA . LEU A 1 105 ? 2.053 -14.189 -18.798 1.00 69.56 105 LEU A CA 1
ATOM 785 C C . LEU A 1 105 ? 3.333 -13.749 -19.536 1.00 69.56 105 LEU A C 1
ATOM 787 O O . LEU A 1 105 ? 3.304 -13.658 -20.760 1.00 69.56 105 LEU A O 1
ATOM 791 N N . GLU A 1 106 ? 4.423 -13.440 -18.817 1.00 56.19 106 GLU A N 1
ATOM 792 C CA . GLU A 1 106 ? 5.727 -12.982 -19.349 1.00 56.19 106 GLU A CA 1
ATOM 793 C C . GLU A 1 106 ? 5.665 -11.746 -20.281 1.00 56.19 106 GLU A C 1
ATOM 795 O O . GLU A 1 106 ? 6.656 -11.354 -20.891 1.00 56.19 106 GLU A O 1
ATOM 800 N N . ALA A 1 107 ? 4.524 -11.054 -20.346 1.00 54.97 107 ALA A N 1
ATOM 801 C CA . ALA A 1 107 ? 4.288 -9.874 -21.183 1.00 54.97 107 ALA A CA 1
ATOM 802 C C . ALA A 1 107 ? 4.606 -8.554 -20.448 1.00 54.97 107 ALA A C 1
ATOM 804 O O . ALA A 1 107 ? 3.917 -7.543 -20.625 1.00 54.97 107 ALA A O 1
ATOM 805 N N . ILE A 1 108 ? 5.601 -8.556 -19.556 1.00 50.69 108 ILE A N 1
ATOM 806 C CA . ILE A 1 108 ? 5.822 -7.433 -18.641 1.00 50.69 108 ILE A CA 1
ATOM 807 C C . ILE A 1 108 ? 6.543 -6.289 -19.357 1.00 50.69 108 ILE A C 1
ATOM 809 O O . ILE A 1 108 ? 7.717 -6.376 -19.700 1.00 50.69 108 ILE A O 1
ATOM 813 N N . ALA A 1 109 ? 5.839 -5.168 -19.493 1.00 55.94 109 ALA A N 1
ATOM 814 C CA . ALA A 1 109 ? 6.422 -3.869 -19.811 1.00 55.94 109 ALA A CA 1
ATOM 815 C C . ALA A 1 109 ? 6.343 -2.947 -18.584 1.00 55.94 109 ALA A C 1
ATOM 817 O O . ALA A 1 109 ? 5.318 -2.921 -17.897 1.00 55.94 109 ALA A O 1
ATOM 818 N N . VAL A 1 110 ? 7.389 -2.142 -18.361 1.00 54.16 110 VAL A N 1
ATOM 819 C CA . VAL A 1 110 ? 7.555 -1.190 -17.237 1.00 54.16 110 VAL A CA 1
ATOM 820 C C . VAL A 1 110 ? 6.328 -0.287 -17.027 1.00 54.16 110 VAL A C 1
ATOM 822 O O . VAL A 1 110 ? 5.972 0.051 -15.901 1.00 54.16 110 VAL A O 1
ATOM 825 N N . TRP A 1 111 ? 5.601 0.032 -18.099 1.00 58.12 111 TRP A N 1
ATOM 826 C CA . TRP A 1 111 ? 4.379 0.839 -18.061 1.00 58.12 111 TRP A CA 1
ATOM 827 C C . TRP A 1 111 ? 3.231 0.228 -17.238 1.00 58.12 111 TRP A C 1
ATOM 829 O O . TRP A 1 111 ? 2.455 0.977 -16.650 1.00 58.12 111 TRP A O 1
ATOM 839 N N . HIS A 1 112 ? 3.134 -1.100 -17.113 1.00 58.19 112 HIS A N 1
ATOM 840 C CA . HIS A 1 112 ? 2.105 -1.738 -16.274 1.00 58.19 112 HIS A CA 1
ATOM 841 C C . HIS A 1 112 ? 2.360 -1.519 -14.779 1.00 58.19 112 HIS A C 1
ATOM 843 O O . HIS A 1 112 ? 1.418 -1.366 -14.004 1.00 58.19 112 HIS A O 1
ATOM 849 N N . LEU A 1 113 ? 3.633 -1.447 -14.379 1.00 54.28 113 LEU A N 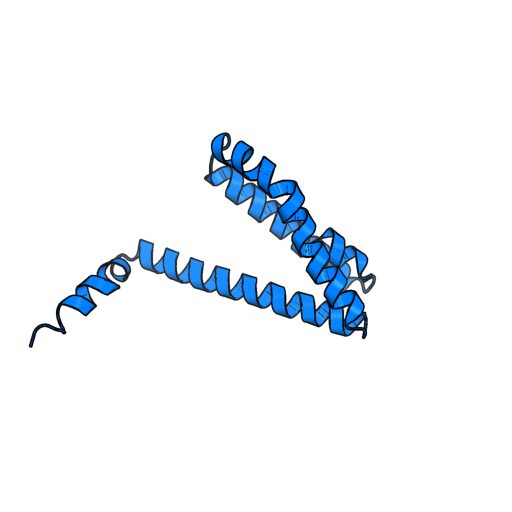1
ATOM 850 C CA . LEU A 1 113 ? 4.031 -1.091 -13.017 1.00 54.28 113 LEU A CA 1
ATOM 851 C C . LEU A 1 113 ? 3.749 0.386 -12.726 1.00 54.28 113 LEU A C 1
ATOM 853 O O . LEU A 1 113 ? 3.367 0.711 -11.609 1.00 54.28 113 LEU A O 1
ATOM 857 N N . ILE A 1 114 ? 3.873 1.259 -13.727 1.00 54.69 114 ILE A N 1
ATOM 858 C CA . ILE A 1 114 ? 3.570 2.692 -13.606 1.00 54.69 114 ILE A CA 1
ATOM 859 C C . ILE A 1 114 ? 2.064 2.940 -13.457 1.00 54.69 114 ILE A C 1
ATOM 861 O O . ILE A 1 114 ? 1.667 3.719 -12.603 1.00 54.69 114 ILE A O 1
ATOM 865 N N . VAL A 1 115 ? 1.221 2.272 -14.252 1.00 55.72 115 VAL A N 1
ATOM 866 C CA . VAL A 1 115 ? -0.245 2.461 -14.207 1.00 55.72 115 VAL A CA 1
ATOM 867 C C . VAL A 1 115 ? -0.870 1.878 -12.937 1.00 55.72 115 VAL A C 1
ATOM 869 O O . VAL A 1 115 ? -1.917 2.341 -12.493 1.00 55.72 115 VAL A O 1
ATOM 872 N N . ALA A 1 116 ? -0.243 0.855 -12.358 1.00 53.12 116 ALA A N 1
ATOM 873 C CA . ALA A 1 116 ? -0.738 0.193 -11.157 1.00 53.12 116 ALA A CA 1
ATOM 874 C C . ALA A 1 116 ? -0.065 0.658 -9.850 1.00 53.12 116 ALA A C 1
ATOM 876 O O . ALA A 1 116 ? -0.254 0.042 -8.791 1.00 53.12 116 ALA A O 1
ATOM 877 N N . SER A 1 117 ? 0.753 1.706 -9.928 1.00 50.25 117 SER A N 1
ATOM 878 C CA . SER A 1 117 ? 1.286 2.438 -8.774 1.00 50.25 117 SER A CA 1
ATOM 879 C C . SER A 1 117 ? 0.439 3.675 -8.524 1.00 50.25 117 SER A C 1
ATOM 881 O O . SER A 1 117 ? 0.180 3.943 -7.333 1.00 50.25 117 SER A O 1
#

Radius of gyration: 19.88 Å; Cα contacts (8 Å, |Δi|>4): 37; chains: 1; bounding box: 38×32×65 Å

InterPro domains:
  IPR010290 Transmembrane secretion effector [PF05977] (9-115)
  IPR036259 MFS transporter superfamily [G3DSA:1.20.1250.20] (12-117)
  IPR036259 MFS transporter superfamily [SSF103473] (17-116)

Solvent-accessible surface area (backbone atoms only — not comparable to full-atom values): 6720 Å² total; per-residue (Å²): 144,71,76,76,64,54,60,59,60,73,51,45,66,62,68,42,69,69,48,38,54,51,52,53,48,51,53,52,48,52,51,51,52,53,49,51,53,53,52,51,54,49,51,46,39,74,73,64,76,41,74,64,61,47,52,51,43,57,55,42,40,48,48,57,53,67,70,43,50,78,54,47,56,64,48,57,76,74,43,61,67,68,61,53,52,53,49,54,53,48,51,53,48,51,49,51,51,52,51,52,53,41,56,76,64,74,71,76,52,75,64,60,61,42,77,71,70

Secondary structure (DSSP, 8-state):
--THHHHHHHTGGGGSHHHHHHHHHHHHHHHHHHHHHHHHHHHHHHHH--HHHHHHHHHHTHHHHHHHHHHHHHHHHHS-HHHHHHHHHHHHHHHHHHHHHHHHTT---HHHHHHT-

Foldseek 3Di:
DPPVVVVCVVCVQCVDPVSVVVVVVVVVVVVVVVVVVVVLLVVQCVVVVDVVLSVVLVVLVCVCCVVCVVVVVVCCVVDDVVVVVVVVVVLLVVLVVVVVVCVVVVVDDSVSSSVSD

Organism: NCBI:txid412755

Sequence (117 aa):
MKAVSTLRGTFASLEDRRYRFFWLSCVAMYAAMQMQIVVRLWLVYDLSGSALDLGLVGAAAGAPILLVSPYAGVIADRVDKRSLLIASQGVAAALTLLIAVLITLEAIAVWHLIVAS